Protein AF-A0A914VG71-F1 (afdb_monomer_lite)

InterPro domains:
  IPR001841 Zinc finger, RING-type [PF13639] (11-58)
  IPR001841 Zinc finger, RING-type [PS50089] (12-58)
  IPR001841 Zinc finger, RING-type [SM00184] (12-57)
  IPR013083 Zinc finger, RING/FYVE/PHD-type [G3DSA:3.30.40.10] (2-80)
  IPR039398 Deltex family [PTHR12622] (8-104)

pLDDT: mean 90.76, std 13.6, range [36.69, 98.5]

Structure (mmCIF, N/CA/C/O backbone):
data_AF-A0A914VG71-F1
#
_entry.id   AF-A0A914VG71-F1
#
loop_
_atom_site.group_PDB
_atom_site.id
_atom_site.type_symbol
_atom_site.label_atom_id
_atom_site.label_alt_id
_atom_site.label_comp_id
_atom_site.label_asym_id
_atom_site.label_entity_id
_atom_site.label_seq_id
_atom_site.pdbx_PDB_ins_code
_atom_site.Cartn_x
_atom_site.Cartn_y
_atom_site.Cartn_z
_atom_site.occupancy
_atom_site.B_iso_or_equiv
_atom_site.auth_seq_id
_atom_site.auth_comp_id
_atom_site.auth_asym_id
_atom_site.auth_atom_id
_atom_site.pdbx_PDB_model_num
ATOM 1 N N . MET A 1 1 ? -19.462 -30.713 6.708 1.00 36.69 1 MET A N 1
ATOM 2 C CA . MET A 1 1 ? -20.343 -30.249 7.799 1.00 36.69 1 MET A CA 1
ATOM 3 C C . MET A 1 1 ? -20.544 -28.758 7.588 1.00 36.69 1 MET A C 1
ATOM 5 O O . MET A 1 1 ? -19.526 -28.107 7.377 1.00 36.69 1 MET A O 1
ATOM 9 N N . PRO A 1 2 ? -21.772 -28.219 7.531 1.00 44.03 2 PRO A N 1
ATOM 10 C CA . PRO A 1 2 ? -21.939 -26.775 7.508 1.00 44.03 2 PRO A CA 1
ATOM 11 C C . PRO A 1 2 ? -21.649 -26.270 8.923 1.00 44.03 2 PRO A C 1
ATOM 13 O O . PRO A 1 2 ? -22.291 -26.698 9.880 1.00 44.03 2 PRO A O 1
ATOM 16 N N . VAL A 1 3 ? -20.620 -25.440 9.066 1.00 48.03 3 VAL A N 1
ATOM 17 C CA . VAL A 1 3 ? -20.404 -24.687 10.300 1.00 48.03 3 VAL A CA 1
ATOM 18 C C . VAL A 1 3 ? -21.444 -23.572 10.271 1.00 48.03 3 VAL A C 1
ATOM 20 O O . VAL A 1 3 ? -21.352 -22.672 9.439 1.00 48.03 3 VAL A O 1
ATOM 23 N N . ASN A 1 4 ? -22.491 -23.694 11.088 1.00 46.72 4 ASN A N 1
ATOM 24 C CA . ASN A 1 4 ? -23.421 -22.594 11.327 1.00 46.72 4 ASN A CA 1
ATOM 25 C C . ASN A 1 4 ? -22.642 -21.512 12.075 1.00 46.72 4 ASN A C 1
ATOM 27 O O . ASN A 1 4 ? -22.193 -21.740 13.195 1.00 46.72 4 ASN A O 1
ATOM 31 N N . ASN A 1 5 ? -22.422 -20.384 11.407 1.00 48.09 5 ASN A N 1
ATOM 32 C CA . ASN A 1 5 ? -21.448 -19.366 11.786 1.00 48.09 5 ASN A CA 1
ATOM 33 C C . ASN A 1 5 ? -22.100 -18.159 12.483 1.00 48.09 5 ASN A C 1
ATOM 35 O O . ASN A 1 5 ? -21.650 -17.029 12.334 1.00 48.09 5 ASN A O 1
ATOM 39 N N . ASP A 1 6 ? -23.184 -18.393 13.226 1.00 46.88 6 ASP A N 1
ATOM 40 C CA . ASP A 1 6 ? -24.002 -17.335 13.842 1.00 46.88 6 ASP A CA 1
ATOM 41 C C . ASP A 1 6 ? -23.314 -16.644 15.047 1.00 46.88 6 ASP A C 1
ATOM 43 O O . ASP A 1 6 ? -23.865 -15.710 15.636 1.00 46.88 6 ASP A O 1
ATOM 47 N N . GLU A 1 7 ? -22.113 -17.098 15.429 1.00 47.91 7 GLU A N 1
ATOM 48 C CA . GLU A 1 7 ? -21.279 -16.513 16.492 1.00 47.91 7 GLU A CA 1
ATOM 49 C C . GLU A 1 7 ? -20.199 -15.549 15.960 1.00 47.91 7 GLU A C 1
ATOM 51 O O . GLU A 1 7 ? -19.791 -14.643 16.688 1.00 47.91 7 GLU A O 1
ATOM 56 N N . GLU A 1 8 ? -19.779 -15.658 14.690 1.00 52.53 8 GLU A N 1
ATOM 57 C CA . GLU A 1 8 ? -18.745 -14.777 14.108 1.00 52.53 8 GLU A CA 1
ATOM 58 C C . GLU A 1 8 ? -19.238 -13.336 13.870 1.00 52.53 8 GLU A C 1
ATOM 60 O O . GLU A 1 8 ? -18.431 -12.410 13.799 1.00 52.53 8 GLU A O 1
ATOM 65 N N . ASP A 1 9 ? -20.555 -13.114 13.839 1.00 63.38 9 ASP A N 1
ATOM 66 C CA . ASP A 1 9 ? -21.161 -11.786 13.662 1.00 63.38 9 ASP A CA 1
ATOM 67 C C . ASP A 1 9 ? -21.291 -10.975 14.967 1.00 63.38 9 ASP A C 1
ATOM 69 O O . ASP A 1 9 ? -21.761 -9.833 14.941 1.00 63.38 9 ASP A O 1
ATOM 73 N N . LYS A 1 10 ? -20.898 -11.540 16.119 1.00 78.38 10 LYS A N 1
ATOM 74 C CA . LYS A 1 10 ? -21.089 -10.904 17.437 1.00 78.38 10 LYS A CA 1
ATOM 75 C C . LYS A 1 10 ? -19.809 -10.479 18.142 1.00 78.38 10 LYS A C 1
ATOM 77 O O . LYS A 1 10 ? -19.905 -9.769 19.131 1.00 78.38 10 LYS A O 1
ATOM 82 N N . ALA A 1 11 ? -18.630 -10.840 17.647 1.00 92.56 11 ALA A N 1
ATOM 83 C CA . ALA A 1 11 ? -17.369 -10.470 18.285 1.00 92.56 11 ALA A CA 1
ATOM 84 C C . ALA A 1 11 ? -16.479 -9.633 17.365 1.00 92.56 11 ALA A C 1
ATOM 86 O O . ALA A 1 11 ? -16.398 -9.854 16.157 1.00 92.56 11 ALA A O 1
ATOM 87 N N . CYS A 1 12 ? -15.756 -8.684 17.952 1.00 95.00 12 CYS A N 1
ATOM 88 C CA . CYS A 1 12 ? -14.744 -7.916 17.250 1.00 95.00 12 CYS A CA 1
ATOM 89 C C . CYS A 1 12 ? -13.513 -8.801 16.989 1.00 95.00 12 CYS A C 1
ATOM 91 O O . CYS A 1 12 ? -12.815 -9.163 17.935 1.00 95.00 12 CYS A O 1
ATOM 93 N N . PRO A 1 13 ? -13.139 -9.087 15.730 1.00 93.31 13 PRO A N 1
ATOM 94 C CA . PRO A 1 13 ? -12.022 -9.987 15.418 1.00 93.31 13 PRO A CA 1
ATOM 95 C C . PRO A 1 13 ? -10.635 -9.376 15.697 1.00 93.31 13 PRO A C 1
ATOM 97 O O . PRO A 1 13 ? -9.621 -10.036 15.487 1.00 93.31 13 PRO A O 1
ATOM 100 N N . VAL A 1 14 ? -10.568 -8.106 16.117 1.00 94.88 14 VAL A N 1
ATOM 101 C CA . VAL A 1 14 ? -9.310 -7.415 16.450 1.00 94.88 14 VAL A CA 1
ATOM 102 C C . VAL A 1 14 ? -8.963 -7.582 17.929 1.00 94.88 14 VAL A C 1
ATOM 104 O O . VAL A 1 14 ? -7.843 -7.975 18.238 1.00 94.88 14 VAL A O 1
ATOM 107 N N . CYS A 1 15 ? -9.907 -7.308 18.837 1.00 94.94 15 CYS A N 1
ATOM 108 C CA . CYS A 1 15 ? -9.700 -7.465 20.283 1.00 94.94 15 CYS A CA 1
ATOM 109 C C . CYS A 1 15 ? -10.254 -8.781 20.850 1.00 94.94 15 CYS A C 1
ATOM 111 O O . CYS A 1 15 ? -9.952 -9.111 21.990 1.00 94.94 15 CYS A O 1
ATOM 113 N N . MET A 1 16 ? -11.023 -9.536 20.057 1.00 92.75 16 MET A N 1
ATOM 114 C CA . MET A 1 16 ? -11.700 -10.783 20.439 1.00 92.75 16 MET A CA 1
ATOM 115 C C . MET A 1 16 ? -12.800 -10.619 21.507 1.00 92.75 16 MET A C 1
ATOM 117 O O . MET A 1 16 ? -13.227 -11.607 22.098 1.00 92.75 16 MET A O 1
ATOM 121 N N . GLU A 1 17 ? -13.284 -9.396 21.745 1.00 93.56 17 GLU A N 1
ATOM 122 C CA . GLU A 1 17 ? -14.398 -9.114 22.664 1.00 93.56 17 GLU A CA 1
ATOM 123 C C . GLU A 1 17 ? -15.750 -9.047 21.935 1.00 93.56 17 GLU A C 1
ATOM 125 O O . GL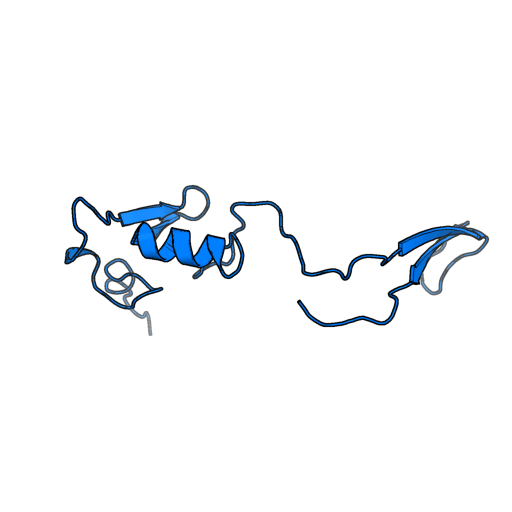U A 1 17 ? -15.808 -8.699 20.754 1.00 93.56 17 GLU A O 1
ATOM 130 N N . ASP A 1 18 ? -16.838 -9.347 22.651 1.00 92.94 18 ASP A N 1
ATOM 131 C CA . ASP A 1 18 ? -18.211 -9.271 22.134 1.00 92.94 18 ASP A CA 1
ATOM 132 C C . ASP A 1 18 ? -18.627 -7.813 21.873 1.00 92.94 18 ASP A C 1
ATOM 134 O O . ASP A 1 18 ? -18.362 -6.912 22.672 1.00 92.94 18 ASP A O 1
ATOM 138 N N . PHE A 1 19 ? -19.331 -7.587 20.769 1.00 92.81 19 PHE A N 1
ATOM 139 C CA . PHE A 1 19 ? -19.919 -6.305 20.405 1.00 92.81 19 PHE A CA 1
ATOM 140 C C . PHE A 1 19 ? -20.983 -5.823 21.399 1.00 92.81 19 PHE A C 1
ATOM 142 O O . PHE A 1 19 ? -21.295 -4.632 21.420 1.00 92.81 19 PHE A O 1
ATOM 149 N N . SER A 1 20 ? -21.523 -6.698 22.254 1.00 89.00 20 SER A N 1
ATOM 150 C CA . SER A 1 20 ? -22.387 -6.310 23.375 1.00 89.00 20 SER A CA 1
ATOM 151 C C . SER A 1 20 ? -21.705 -5.359 24.360 1.00 89.00 20 SER A C 1
ATOM 153 O O . SER A 1 20 ? -22.393 -4.633 25.073 1.00 89.00 20 SER A O 1
ATOM 155 N N . ASN A 1 21 ? -20.368 -5.363 24.406 1.00 85.69 21 ASN A N 1
ATOM 156 C CA . ASN A 1 21 ? -19.572 -4.491 25.269 1.00 85.69 21 ASN A CA 1
ATOM 157 C C . ASN A 1 21 ? -19.293 -3.117 24.642 1.00 85.69 21 ASN A C 1
ATOM 159 O O . ASN A 1 21 ? -18.634 -2.288 25.270 1.00 85.69 21 ASN A O 1
ATOM 163 N N . ALA A 1 22 ? -19.789 -2.857 23.427 1.00 89.44 22 ALA A N 1
ATOM 164 C CA . ALA A 1 22 ? -19.648 -1.560 22.784 1.00 89.44 22 ALA A CA 1
ATOM 165 C C . ALA A 1 22 ? -20.284 -0.458 23.644 1.00 89.44 22 ALA A C 1
ATOM 167 O O . ALA A 1 22 ? -21.412 -0.574 24.129 1.00 89.44 22 ALA A O 1
ATOM 168 N N . THR A 1 23 ?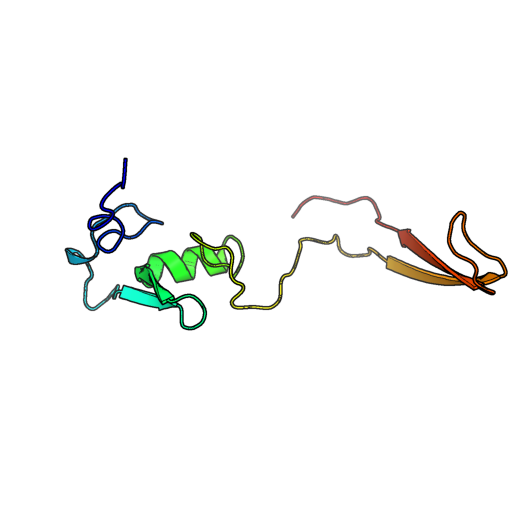 -19.554 0.638 23.813 1.00 92.62 23 THR A N 1
ATOM 169 C CA . THR A 1 23 ? -20.004 1.797 24.588 1.00 92.62 23 THR A CA 1
ATOM 170 C C . THR A 1 23 ? -20.348 2.950 23.650 1.00 92.62 23 THR A C 1
ATOM 172 O O . THR A 1 23 ? -20.067 2.911 22.452 1.00 92.62 23 THR A O 1
ATOM 175 N N . SER A 1 24 ? -20.936 4.025 24.180 1.00 91.19 24 SER A N 1
ATOM 176 C CA . SER A 1 24 ? -21.101 5.264 23.410 1.00 91.19 24 SER A CA 1
ATOM 177 C C . SER A 1 24 ? -19.765 5.904 23.009 1.00 91.19 24 SER A C 1
ATOM 179 O O . SER A 1 24 ? -19.738 6.701 22.076 1.00 91.19 24 SER A O 1
ATOM 181 N N . GLU A 1 25 ? -18.679 5.582 23.719 1.00 94.31 25 GLU A N 1
ATOM 182 C CA . GLU A 1 25 ? -17.331 6.100 23.461 1.00 94.31 25 GLU A CA 1
ATOM 183 C C . GLU A 1 25 ? -16.558 5.239 22.449 1.00 94.31 25 GLU A C 1
ATOM 185 O O . GLU A 1 25 ? -15.732 5.771 21.708 1.00 94.31 25 GLU A O 1
ATOM 190 N N . ASP A 1 26 ? -16.859 3.939 22.368 1.00 95.88 26 ASP A N 1
ATOM 191 C CA . ASP A 1 26 ? -16.290 3.009 21.388 1.00 95.88 26 ASP A CA 1
ATOM 192 C C . ASP A 1 26 ? -17.393 2.185 20.694 1.00 95.88 26 ASP A C 1
ATOM 194 O O . ASP A 1 26 ? -17.636 1.022 21.039 1.00 95.88 26 ASP A O 1
ATOM 198 N N . PRO A 1 27 ? -18.122 2.798 19.745 1.00 96.00 27 PRO A N 1
ATOM 199 C CA . PRO A 1 27 ? -19.223 2.140 19.060 1.00 96.00 27 PRO A CA 1
ATOM 200 C C . PRO A 1 27 ? -18.723 1.120 18.031 1.00 96.00 27 PRO A C 1
ATOM 202 O O . PRO A 1 27 ? -17.554 1.081 17.643 1.00 96.00 27 PRO A O 1
ATOM 205 N N . ILE A 1 28 ? -19.648 0.315 17.513 1.00 95.94 28 ILE A N 1
ATOM 206 C CA . ILE A 1 28 ? -19.364 -0.606 16.411 1.00 95.94 28 ILE A CA 1
ATOM 207 C C . ILE A 1 28 ? -19.284 0.186 15.103 1.00 95.94 28 ILE A C 1
ATOM 209 O O . ILE A 1 28 ? -20.237 0.854 14.699 1.00 95.94 28 ILE A O 1
ATOM 213 N N . GLN A 1 29 ? -18.166 0.055 14.397 1.00 95.56 29 GLN A N 1
ATOM 214 C CA . GLN A 1 29 ? -17.970 0.585 13.059 1.00 95.56 29 GLN A CA 1
ATOM 215 C C . GLN A 1 29 ? -18.056 -0.533 12.016 1.00 95.56 29 GLN A C 1
ATOM 217 O O . GLN A 1 29 ? -17.223 -1.439 11.965 1.00 95.56 29 GLN A O 1
ATOM 222 N N . LYS A 1 30 ? -19.046 -0.422 11.124 1.00 95.94 30 LYS A N 1
ATOM 223 C CA . LYS A 1 30 ? -19.172 -1.263 9.931 1.00 95.94 30 LYS A CA 1
ATOM 224 C C . LYS A 1 30 ? -18.433 -0.621 8.764 1.00 95.94 30 LYS A C 1
ATOM 226 O O . LYS A 1 30 ? -18.690 0.529 8.415 1.00 95.94 30 LYS A O 1
ATOM 231 N N . LEU A 1 31 ? -17.522 -1.358 8.138 1.00 96.00 31 LEU A N 1
ATOM 232 C CA . LEU A 1 31 ? -16.776 -0.856 6.992 1.00 96.00 31 LEU A CA 1
ATOM 233 C C . LEU A 1 31 ? -17.634 -0.856 5.717 1.00 96.00 31 LEU A C 1
ATOM 235 O O . LEU A 1 31 ? -18.128 -1.898 5.296 1.00 96.00 31 LEU A O 1
ATOM 239 N N . GLU A 1 32 ? -17.757 0.294 5.053 1.00 95.75 32 GLU A N 1
ATOM 240 C CA . GLU A 1 32 ? -18.729 0.499 3.965 1.00 95.75 32 GLU A CA 1
ATOM 241 C C . GLU A 1 32 ? -18.531 -0.402 2.733 1.00 95.75 32 GLU A C 1
ATOM 243 O O . GLU A 1 32 ? -19.509 -0.794 2.102 1.00 95.75 32 GLU A O 1
ATOM 248 N N . LYS A 1 33 ? -17.286 -0.751 2.370 1.00 96.06 33 LYS A N 1
ATOM 249 C CA . LYS A 1 33 ? -17.011 -1.486 1.119 1.00 96.06 33 LYS A CA 1
ATOM 250 C C . LYS A 1 33 ? -17.221 -2.992 1.236 1.00 96.06 33 LYS A C 1
ATOM 252 O O . LYS A 1 33 ? -17.545 -3.629 0.242 1.00 96.06 33 LYS A O 1
ATOM 257 N N . CYS A 1 34 ? -16.956 -3.574 2.406 1.00 96.44 34 CYS A N 1
ATOM 258 C CA . CYS A 1 34 ? -17.014 -5.025 2.612 1.00 96.44 34 CYS A CA 1
ATOM 259 C C . CYS A 1 34 ? -18.039 -5.462 3.659 1.00 96.44 34 CYS A C 1
ATOM 261 O O . CYS A 1 34 ? -18.329 -6.646 3.747 1.00 96.44 34 CYS A O 1
ATOM 263 N N . GLY A 1 35 ? -18.588 -4.534 4.442 1.00 94.88 35 GLY A N 1
ATOM 264 C CA . GLY A 1 35 ? -19.639 -4.812 5.411 1.00 94.88 35 GLY A CA 1
ATOM 265 C C . GLY A 1 35 ? -19.188 -5.483 6.710 1.00 94.88 35 GLY A C 1
ATOM 266 O O . GLY A 1 35 ? -20.043 -5.735 7.549 1.00 94.88 35 GLY A O 1
ATOM 267 N N . HIS A 1 36 ? -17.896 -5.743 6.918 1.00 95.62 36 HIS A N 1
ATOM 268 C CA . HIS A 1 36 ? -17.406 -6.293 8.186 1.00 95.62 36 HIS A CA 1
ATOM 269 C C . HIS A 1 36 ? -17.409 -5.239 9.304 1.00 95.62 36 HIS A C 1
ATOM 271 O O . HIS A 1 36 ? -17.106 -4.067 9.054 1.00 95.62 36 HIS A O 1
ATOM 277 N N . SER A 1 37 ? -17.722 -5.677 10.523 1.00 95.88 37 SER A N 1
ATOM 278 C CA . SER A 1 37 ? -17.864 -4.836 11.717 1.00 95.88 37 SER A CA 1
ATOM 279 C C . SER A 1 37 ? -16.689 -5.002 12.681 1.00 95.88 37 SER A C 1
ATOM 281 O O . SER A 1 37 ? -16.103 -6.077 12.779 1.00 95.88 37 SER A O 1
ATOM 283 N N . PHE A 1 38 ? -16.348 -3.928 13.391 1.00 96.44 38 PHE A N 1
ATOM 284 C CA . PHE A 1 38 ? -15.274 -3.861 14.389 1.00 96.44 38 PHE A CA 1
ATOM 285 C C . PHE A 1 38 ? -15.648 -2.829 15.460 1.00 96.44 38 PHE A C 1
ATOM 287 O O . PHE A 1 38 ? -16.454 -1.946 15.179 1.00 96.44 38 PHE A O 1
ATOM 294 N N . HIS A 1 39 ? -15.031 -2.858 16.644 1.00 97.38 39 HIS A N 1
ATOM 295 C CA . HIS A 1 39 ? -15.024 -1.663 17.499 1.00 97.38 39 HIS A CA 1
ATOM 296 C C . HIS A 1 39 ? -14.322 -0.512 16.762 1.00 97.38 39 HIS A C 1
ATOM 298 O O . HIS A 1 39 ? -13.333 -0.737 16.049 1.00 97.38 39 HIS A O 1
ATOM 304 N N . GLN A 1 40 ? -14.840 0.708 16.896 1.00 96.75 40 GLN A N 1
ATOM 305 C CA . GLN A 1 40 ? -14.323 1.886 16.205 1.00 96.75 40 GLN A CA 1
ATOM 306 C C . GLN A 1 40 ? -12.841 2.110 16.535 1.00 96.75 40 GLN A C 1
ATOM 308 O O . GLN A 1 40 ? -12.032 2.309 15.627 1.00 96.75 40 GLN A O 1
ATOM 313 N N . SER A 1 41 ? -12.464 2.015 17.810 1.00 97.06 41 SER A N 1
ATOM 314 C CA . SER A 1 41 ? -11.079 2.134 18.270 1.00 97.06 41 SER A CA 1
ATOM 315 C C . SER A 1 41 ? -10.174 1.082 17.618 1.00 97.06 41 SER A C 1
ATOM 317 O O . SER A 1 41 ? -9.118 1.404 17.071 1.00 97.06 41 SER A O 1
ATOM 319 N N . CYS A 1 42 ? -10.630 -0.173 17.584 1.00 97.06 42 CYS A N 1
ATOM 320 C CA . CYS A 1 42 ? -9.894 -1.308 17.040 1.00 97.06 42 CYS A CA 1
ATOM 321 C C . CYS A 1 42 ? -9.562 -1.123 15.558 1.00 97.06 42 CYS A C 1
ATOM 323 O O . CYS A 1 42 ? -8.426 -1.358 15.132 1.00 97.06 42 CYS A O 1
ATOM 325 N N . ILE A 1 43 ? -10.542 -0.705 14.751 1.00 96.88 43 ILE A N 1
ATOM 326 C CA . ILE A 1 43 ? -10.319 -0.540 13.314 1.00 96.88 43 ILE A CA 1
ATOM 327 C C . ILE A 1 43 ? -9.502 0.714 12.998 1.00 96.88 43 ILE A C 1
ATOM 329 O O . ILE A 1 43 ? -8.655 0.674 12.103 1.00 96.88 43 ILE A O 1
ATOM 333 N N . GLN A 1 44 ? -9.679 1.794 13.765 1.00 95.81 44 GLN A N 1
ATOM 334 C CA . GLN A 1 44 ? -8.870 3.007 13.640 1.00 95.81 44 GLN A CA 1
ATOM 335 C C . GLN A 1 44 ? -7.395 2.738 13.955 1.00 95.81 44 GLN A C 1
ATOM 337 O O . GLN A 1 44 ? -6.526 3.084 13.151 1.00 95.81 44 GLN A O 1
ATOM 342 N N . GLU A 1 45 ? -7.102 2.067 15.071 1.00 96.00 45 GLU A N 1
ATOM 343 C CA . GLU A 1 45 ? -5.732 1.707 15.444 1.00 96.00 45 GLU A CA 1
ATOM 344 C C . GLU A 1 45 ? -5.120 0.724 14.441 1.00 96.00 45 GLU A C 1
ATOM 346 O O . GLU A 1 45 ? -3.972 0.898 14.024 1.00 96.00 45 GLU A O 1
ATOM 351 N N . THR A 1 46 ? -5.902 -0.240 13.941 1.00 94.88 46 THR A N 1
ATOM 352 C CA . THR A 1 46 ? -5.438 -1.137 12.874 1.00 94.88 46 THR A CA 1
ATOM 353 C C . THR A 1 46 ? -5.026 -0.356 11.625 1.00 94.88 46 THR A C 1
ATOM 355 O O . THR A 1 46 ? -3.922 -0.556 11.111 1.00 94.88 46 THR A O 1
ATOM 358 N N . PHE A 1 47 ? -5.869 0.565 11.147 1.00 94.81 47 PHE A N 1
ATOM 359 C CA . PHE A 1 47 ? -5.581 1.366 9.953 1.00 94.81 47 PHE A CA 1
ATOM 360 C C . PHE A 1 47 ? -4.385 2.299 10.134 1.00 94.81 47 PHE A C 1
ATOM 362 O O . PHE A 1 47 ? -3.663 2.561 9.171 1.00 94.81 47 PHE A O 1
ATOM 369 N N . LYS A 1 48 ? -4.168 2.786 11.355 1.00 92.94 48 LYS A N 1
ATOM 370 C CA . LYS A 1 48 ? -3.059 3.671 11.711 1.00 92.94 48 LYS A CA 1
ATOM 371 C C . LYS A 1 48 ? -1.722 2.936 11.802 1.00 92.94 48 LYS A C 1
ATOM 373 O O . LYS A 1 48 ? -0.718 3.465 11.333 1.00 92.94 48 LYS A O 1
ATOM 378 N N . HIS A 1 49 ? -1.699 1.745 12.400 1.00 90.44 49 HIS A N 1
ATOM 379 C CA . HIS A 1 49 ? -0.456 1.028 12.705 1.00 90.44 49 HIS A CA 1
ATOM 380 C C . HIS A 1 49 ? -0.044 -0.003 11.657 1.00 90.44 49 HIS A C 1
ATOM 382 O O . HIS A 1 49 ? 1.136 -0.339 11.569 1.00 90.44 49 HIS A O 1
ATOM 388 N N . THR A 1 50 ? -0.987 -0.506 10.861 1.00 88.31 50 THR A N 1
ATOM 389 C CA . THR A 1 50 ? -0.699 -1.507 9.830 1.00 88.31 50 THR A CA 1
ATOM 390 C C . THR A 1 50 ? -0.928 -0.926 8.440 1.00 88.31 50 THR A C 1
ATOM 392 O O . THR A 1 50 ? -0.061 -0.248 7.892 1.00 88.31 50 THR A O 1
ATOM 395 N N . GLN A 1 51 ? -2.084 -1.193 7.844 1.00 89.94 51 GLN A N 1
ATOM 396 C CA . GLN A 1 51 ? -2.500 -0.702 6.541 1.00 89.94 51 GLN A CA 1
ATOM 397 C C . GLN A 1 51 ? -4.011 -0.457 6.579 1.00 89.94 51 GLN A C 1
ATOM 399 O O . GLN A 1 51 ? -4.718 -1.112 7.349 1.00 89.94 51 GLN A O 1
ATOM 404 N N . PRO A 1 52 ? -4.546 0.439 5.733 1.00 94.06 52 PRO A N 1
ATOM 405 C CA . PRO A 1 52 ? -5.983 0.656 5.612 1.00 94.06 52 PRO A CA 1
ATOM 406 C C . PRO A 1 52 ? -6.642 -0.513 4.860 1.00 94.06 52 PRO A C 1
ATOM 408 O O . PRO A 1 52 ? -7.150 -0.350 3.750 1.00 94.06 52 PRO A O 1
ATOM 411 N N . GLN A 1 53 ? -6.592 -1.711 5.440 1.00 96.00 53 GLN A N 1
ATOM 412 C CA . GLN A 1 53 ? -7.182 -2.942 4.930 1.00 96.00 53 GLN A CA 1
ATOM 413 C C . GLN A 1 53 ? -8.094 -3.557 5.980 1.00 96.00 53 GLN A C 1
ATOM 415 O O . GLN A 1 53 ? -7.736 -3.632 7.151 1.00 96.00 53 GLN A O 1
ATOM 420 N N . CYS A 1 54 ? -9.246 -4.068 5.549 1.00 96.06 54 CYS A N 1
ATOM 421 C CA . CYS A 1 54 ? -10.099 -4.867 6.421 1.00 96.06 54 CYS A CA 1
ATOM 422 C C . CYS A 1 54 ? -9.312 -6.078 6.974 1.00 96.06 54 CYS A C 1
ATOM 424 O O . CYS A 1 54 ? -8.794 -6.861 6.170 1.00 96.06 54 CYS A O 1
ATOM 426 N N . PRO A 1 55 ? -9.253 -6.283 8.304 1.00 94.50 55 PRO A N 1
ATOM 427 C CA . PRO A 1 55 ? -8.570 -7.427 8.914 1.00 94.50 55 PRO A CA 1
ATOM 428 C C . PRO A 1 55 ? -9.050 -8.785 8.398 1.00 94.50 55 PRO A C 1
ATOM 430 O O . PRO A 1 55 ? -8.226 -9.688 8.245 1.00 94.50 55 PRO A O 1
ATOM 433 N N . ILE A 1 56 ? -10.342 -8.883 8.060 1.00 94.50 56 ILE A N 1
ATOM 434 C CA . ILE A 1 56 ? -11.014 -10.114 7.630 1.00 94.50 56 ILE A CA 1
ATOM 435 C C . ILE A 1 56 ? -10.740 -10.405 6.148 1.00 94.50 56 ILE A C 1
ATOM 437 O O . ILE A 1 56 ? -10.092 -11.390 5.812 1.00 94.50 56 ILE A O 1
ATOM 441 N N . CYS A 1 57 ? -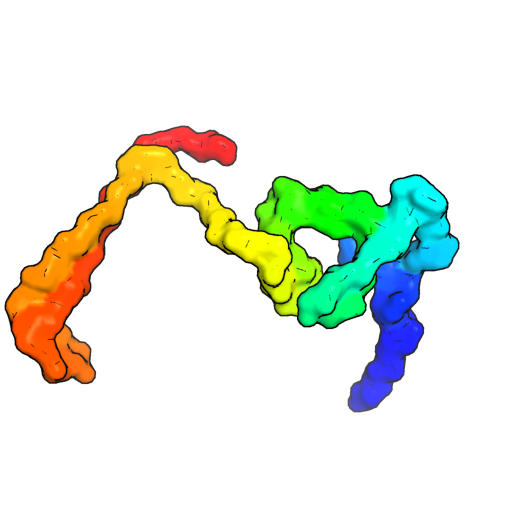11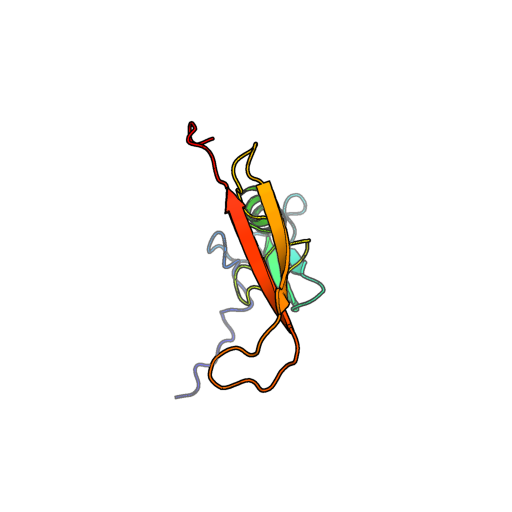.177 -9.525 5.241 1.00 95.81 57 CYS A N 1
ATOM 442 C CA . CYS A 1 57 ? -11.167 -9.801 3.796 1.00 95.81 57 CYS A CA 1
ATOM 443 C C . CYS A 1 57 ? -10.086 -9.057 2.997 1.00 95.81 57 CYS A C 1
ATOM 445 O O . CYS A 1 57 ? -10.031 -9.179 1.775 1.00 95.81 57 CYS A O 1
ATOM 447 N N . LYS A 1 58 ? -9.250 -8.244 3.656 1.00 94.44 58 LYS A N 1
ATOM 448 C CA . LYS A 1 58 ? -8.158 -7.455 3.048 1.00 94.44 58 LYS A CA 1
ATOM 449 C C . LYS A 1 58 ? -8.589 -6.390 2.024 1.00 94.44 58 LYS A C 1
ATOM 451 O O . LYS A 1 58 ? -7.738 -5.804 1.353 1.00 94.44 58 LYS A O 1
ATOM 456 N N . THR A 1 59 ? -9.886 -6.072 1.935 1.00 96.38 59 THR A N 1
ATOM 457 C CA . THR A 1 59 ? -10.393 -4.944 1.132 1.00 96.38 59 THR A CA 1
ATOM 458 C C . THR A 1 59 ? -9.737 -3.630 1.561 1.00 96.38 59 THR A C 1
ATOM 460 O O . THR A 1 59 ? -9.674 -3.337 2.752 1.00 96.38 59 THR A O 1
ATOM 463 N N . TRP A 1 60 ? -9.288 -2.829 0.591 1.00 96.06 60 TRP A N 1
ATOM 464 C CA . TRP A 1 60 ? -8.586 -1.562 0.811 1.00 96.06 60 TRP A CA 1
ATOM 465 C C . TRP A 1 60 ? -9.520 -0.364 1.051 1.00 96.06 60 TRP A C 1
ATOM 467 O O . TRP A 1 60 ? -10.451 -0.106 0.282 1.00 96.06 60 TRP A O 1
ATOM 477 N N . TYR A 1 61 ? -9.196 0.435 2.065 1.00 95.38 61 TYR A N 1
ATOM 478 C CA . TYR A 1 61 ? -9.881 1.667 2.487 1.00 95.38 61 TYR A CA 1
ATOM 479 C C . TYR A 1 61 ? -9.015 2.925 2.325 1.00 95.38 61 TYR A C 1
ATOM 481 O O . TYR A 1 61 ? -9.423 4.018 2.696 1.00 95.38 61 TYR A O 1
ATOM 489 N N . GLY A 1 62 ? -7.848 2.789 1.699 1.00 90.69 62 GLY A N 1
ATOM 490 C CA . GLY A 1 62 ? -6.956 3.887 1.344 1.00 90.69 62 GLY A CA 1
ATOM 491 C C . GLY A 1 62 ? -6.056 3.496 0.177 1.00 90.69 62 GLY A C 1
ATOM 492 O O . GLY A 1 62 ? -6.229 2.432 -0.419 1.00 90.69 62 GLY A O 1
ATOM 493 N N . ILE A 1 63 ? -5.092 4.356 -0.149 1.00 90.94 63 ILE A N 1
ATOM 494 C CA . ILE A 1 63 ? -4.078 4.053 -1.165 1.00 90.94 63 ILE A CA 1
ATOM 495 C C . ILE A 1 63 ? -2.980 3.209 -0.503 1.00 90.94 63 ILE A C 1
ATOM 497 O O . ILE A 1 63 ? -2.350 3.703 0.436 1.00 90.94 63 ILE A O 1
ATOM 501 N N . PRO A 1 64 ? -2.722 1.977 -0.980 1.00 89.50 64 PRO A N 1
ATOM 502 C CA . PRO A 1 64 ? -1.623 1.153 -0.492 1.00 89.50 64 PRO A CA 1
ATOM 503 C C . PRO A 1 64 ? -0.295 1.895 -0.612 1.00 89.50 64 PRO A C 1
ATOM 505 O O . PRO A 1 64 ? 0.060 2.379 -1.690 1.00 89.50 64 PRO A O 1
ATOM 508 N N . LYS A 1 65 ? 0.457 1.974 0.484 1.00 89.88 65 LYS A N 1
ATOM 509 C CA . LYS A 1 65 ? 1.813 2.524 0.494 1.00 89.88 65 LYS A CA 1
ATOM 510 C C . LYS A 1 65 ? 2.729 1.577 1.253 1.00 89.88 65 LYS A C 1
ATOM 512 O O . LYS A 1 65 ? 2.412 1.169 2.364 1.00 89.88 65 LYS A O 1
ATOM 517 N N . GLY A 1 66 ? 3.849 1.231 0.629 1.00 90.81 66 GLY A N 1
ATOM 518 C CA . GLY A 1 66 ? 4.932 0.496 1.275 1.00 90.81 66 GLY A CA 1
ATOM 519 C C . GLY A 1 66 ? 5.930 1.429 1.959 1.00 90.81 66 GLY A C 1
ATOM 520 O O . GLY A 1 66 ? 5.786 2.651 1.953 1.00 90.81 66 GLY A O 1
ATOM 521 N N . ASN A 1 67 ? 6.994 0.841 2.489 1.00 92.50 67 ASN A N 1
ATOM 522 C CA . ASN A 1 67 ? 8.079 1.513 3.200 1.00 92.50 67 ASN A CA 1
ATOM 523 C C . ASN A 1 67 ? 9.323 1.734 2.314 1.00 92.50 67 ASN A C 1
ATOM 525 O O . ASN A 1 67 ? 10.449 1.565 2.778 1.00 92.50 67 ASN A O 1
ATOM 529 N N . GLN A 1 68 ? 9.139 2.084 1.032 1.00 95.12 68 GLN A N 1
ATOM 530 C CA . GLN A 1 68 ? 10.257 2.280 0.097 1.00 95.12 68 GLN A CA 1
ATOM 531 C C . GLN A 1 68 ? 11.295 3.267 0.677 1.00 95.12 68 GLN A C 1
ATOM 533 O O . GLN A 1 68 ? 10.922 4.401 1.000 1.00 95.12 68 GLN A O 1
ATOM 538 N N . PRO A 1 69 ? 12.590 2.891 0.773 1.00 96.31 69 PRO A N 1
ATOM 539 C CA . PRO A 1 69 ? 13.619 3.765 1.325 1.00 96.31 69 PRO A CA 1
ATOM 540 C C . PRO A 1 69 ? 13.742 5.084 0.561 1.00 96.31 69 PRO A C 1
ATOM 542 O O . PRO A 1 69 ? 13.646 5.132 -0.673 1.00 96.31 69 PRO A O 1
ATOM 545 N N . ARG A 1 70 ? 14.009 6.169 1.293 1.00 94.38 70 ARG A N 1
ATOM 546 C CA . ARG A 1 70 ? 14.269 7.483 0.690 1.00 94.38 70 ARG A CA 1
ATOM 547 C C . ARG A 1 70 ? 15.543 7.441 -0.155 1.00 94.38 70 ARG A C 1
ATOM 549 O O . ARG A 1 70 ? 16.473 6.702 0.142 1.00 94.38 70 ARG A O 1
ATOM 5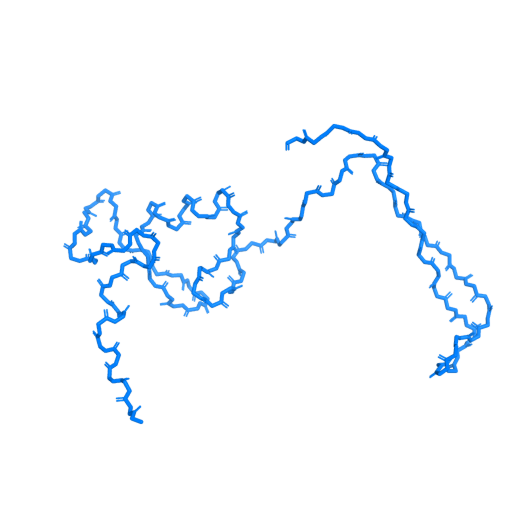56 N N . GLY A 1 71 ? 15.575 8.239 -1.219 1.00 94.88 71 GLY A N 1
ATOM 557 C CA . GLY A 1 71 ? 16.693 8.254 -2.170 1.00 94.88 71 GLY A CA 1
ATOM 558 C C . GLY A 1 71 ? 16.676 7.105 -3.184 1.00 94.88 71 GLY A C 1
ATOM 559 O O . GLY A 1 71 ? 17.508 7.095 -4.088 1.00 94.88 71 GLY A O 1
ATOM 560 N N . SER A 1 72 ? 15.716 6.176 -3.083 1.00 97.00 72 SER A N 1
ATOM 561 C CA . SER A 1 72 ? 15.483 5.177 -4.127 1.00 97.00 72 SER A CA 1
ATOM 562 C C . SER A 1 72 ? 15.044 5.856 -5.424 1.00 97.00 72 SER A C 1
ATOM 564 O O . SER A 1 72 ? 14.203 6.756 -5.409 1.00 97.00 72 SER A O 1
ATOM 566 N N . THR A 1 73 ? 15.579 5.402 -6.554 1.00 97.94 73 THR A N 1
ATOM 567 C CA . THR A 1 73 ? 15.201 5.894 -7.883 1.00 97.94 73 THR A CA 1
ATOM 568 C C . THR A 1 73 ? 14.749 4.749 -8.777 1.00 97.94 73 THR A C 1
ATOM 570 O O . THR A 1 73 ? 15.215 3.615 -8.658 1.00 97.94 73 THR A O 1
ATOM 573 N N . MET A 1 74 ? 13.834 5.070 -9.685 1.00 98.25 74 MET A N 1
ATOM 574 C CA . MET A 1 74 ? 13.393 4.207 -10.772 1.00 98.25 74 MET A CA 1
ATOM 575 C C . MET A 1 74 ? 13.584 4.984 -12.072 1.00 98.25 74 MET A C 1
ATOM 577 O O . MET A 1 74 ? 13.193 6.149 -12.166 1.00 98.25 74 MET A O 1
ATOM 581 N N . LYS A 1 75 ? 14.224 4.353 -13.053 1.00 98.31 75 LYS A N 1
ATOM 582 C CA . LYS A 1 75 ? 14.385 4.870 -14.416 1.00 98.31 75 LYS A CA 1
ATOM 583 C C . LYS A 1 75 ? 13.856 3.840 -15.399 1.00 98.31 75 LYS A C 1
ATOM 585 O O . LYS A 1 75 ? 13.854 2.648 -15.094 1.00 98.31 75 LYS A O 1
ATOM 590 N N . TYR A 1 76 ? 13.456 4.285 -16.583 1.00 98.31 76 TYR A N 1
ATOM 591 C CA . TYR A 1 76 ? 13.066 3.378 -17.652 1.00 98.31 76 TYR A CA 1
ATOM 592 C C . TYR A 1 76 ? 13.647 3.810 -18.996 1.00 98.31 76 TYR A C 1
ATOM 594 O O . TYR A 1 76 ? 13.793 5.002 -19.256 1.00 98.31 76 TYR A O 1
ATOM 602 N N . ASP A 1 77 ? 13.916 2.823 -19.847 1.00 97.75 77 ASP A N 1
ATOM 603 C CA . ASP A 1 77 ? 14.331 3.000 -21.236 1.00 97.75 77 ASP A CA 1
ATOM 604 C C . ASP A 1 77 ? 13.478 2.105 -22.146 1.00 97.75 77 ASP A C 1
ATOM 606 O O . ASP A 1 77 ? 13.081 1.005 -21.749 1.00 97.75 77 ASP A O 1
ATOM 610 N N . LYS A 1 78 ? 13.241 2.539 -23.388 1.00 97.75 78 LYS A N 1
ATOM 611 C CA . LYS A 1 78 ? 12.737 1.661 -24.453 1.00 97.75 78 LYS A CA 1
ATOM 612 C C . LYS A 1 78 ? 13.922 1.081 -25.215 1.00 97.75 78 LYS A C 1
ATOM 614 O O . LYS A 1 78 ? 14.728 1.827 -25.767 1.00 97.75 78 LYS A O 1
ATOM 619 N N . ILE A 1 79 ? 14.032 -0.240 -25.234 1.00 97.69 79 ILE A N 1
ATOM 620 C CA . ILE A 1 79 ? 15.108 -0.971 -25.900 1.00 97.69 79 ILE A CA 1
ATOM 621 C C . ILE A 1 79 ? 14.538 -1.648 -27.136 1.00 97.69 79 ILE A C 1
ATOM 623 O O . ILE A 1 79 ? 13.508 -2.312 -27.063 1.00 97.69 79 ILE A O 1
ATOM 627 N N . LYS A 1 80 ? 15.219 -1.499 -28.272 1.00 97.75 80 LYS A N 1
ATOM 628 C CA . LYS A 1 80 ? 14.847 -2.190 -29.508 1.00 97.75 80 LYS A CA 1
ATOM 629 C C . LYS A 1 80 ? 15.025 -3.698 -29.370 1.00 97.75 80 LYS A C 1
ATOM 631 O O . LYS A 1 80 ? 16.019 -4.162 -28.819 1.00 97.75 80 LYS A O 1
ATOM 636 N N . GLY A 1 81 ? 14.093 -4.437 -29.955 1.00 95.81 81 GLY A N 1
ATOM 637 C CA . GLY A 1 81 ? 14.086 -5.892 -29.968 1.00 95.81 81 GLY A CA 1
ATOM 638 C C . GLY A 1 81 ? 13.021 -6.496 -29.059 1.00 95.81 81 GLY A C 1
ATOM 639 O O . GLY A 1 81 ? 12.609 -5.900 -28.060 1.00 95.81 81 GLY A O 1
ATOM 640 N N . ALA A 1 82 ? 12.602 -7.696 -29.447 1.00 96.75 82 ALA A N 1
ATOM 641 C CA . ALA A 1 82 ? 11.648 -8.522 -28.728 1.00 96.75 82 ALA A CA 1
ATOM 642 C C . ALA A 1 82 ? 12.268 -9.133 -27.465 1.00 96.75 82 ALA A C 1
ATOM 644 O O . ALA A 1 82 ? 13.489 -9.276 -27.358 1.00 96.75 82 ALA A O 1
ATOM 645 N N . VAL A 1 83 ? 11.414 -9.546 -26.531 1.00 96.19 83 VAL A N 1
ATOM 646 C CA . VAL A 1 83 ? 11.804 -10.428 -25.421 1.00 96.19 83 VAL A CA 1
ATOM 647 C C . VAL A 1 83 ? 11.345 -11.859 -25.721 1.00 96.19 83 VAL A C 1
ATOM 649 O O . VAL A 1 83 ? 10.389 -12.044 -26.479 1.00 96.19 83 VAL A O 1
ATOM 652 N N . PRO A 1 84 ? 12.000 -12.894 -25.162 1.00 97.19 84 PRO A N 1
ATOM 653 C CA . PRO A 1 84 ? 11.585 -14.276 -25.388 1.00 97.19 84 PRO A CA 1
ATOM 654 C C . PRO A 1 84 ? 10.095 -14.486 -25.085 1.00 97.19 84 PRO A C 1
ATOM 656 O O . PRO A 1 84 ? 9.618 -14.123 -24.014 1.00 97.19 84 PRO A O 1
ATOM 659 N N . GLY A 1 85 ? 9.362 -15.070 -26.036 1.00 96.88 85 GLY A N 1
ATOM 660 C CA . GLY A 1 85 ? 7.927 -15.344 -25.899 1.00 96.88 85 GLY A CA 1
ATOM 661 C C . GLY A 1 85 ? 6.995 -14.159 -26.175 1.00 96.88 85 GLY A C 1
ATOM 662 O O . GLY A 1 85 ? 5.782 -14.331 -26.087 1.00 96.88 85 GLY A O 1
ATOM 663 N N . PHE A 1 86 ? 7.517 -12.983 -26.540 1.00 95.75 86 PHE A N 1
ATOM 664 C CA . PHE A 1 86 ? 6.696 -11.823 -26.881 1.00 95.75 86 PHE A CA 1
ATOM 665 C C . PHE A 1 86 ? 7.247 -11.101 -28.114 1.00 95.75 86 PHE A C 1
ATOM 667 O O . PHE A 1 86 ? 8.277 -10.430 -28.045 1.00 95.75 86 PHE A O 1
ATOM 674 N N . ASP A 1 87 ? 6.554 -11.238 -29.246 1.00 95.88 87 ASP A N 1
ATOM 675 C CA . ASP A 1 87 ? 6.926 -10.563 -30.491 1.00 95.88 87 ASP A CA 1
ATOM 676 C C . ASP A 1 87 ? 6.599 -9.064 -30.404 1.00 95.88 87 ASP A C 1
ATOM 678 O O . ASP A 1 87 ? 5.444 -8.641 -30.491 1.00 95.88 87 ASP A O 1
ATOM 682 N N . CYS A 1 88 ? 7.628 -8.246 -30.178 1.00 93.19 88 CYS A N 1
ATOM 683 C CA . CYS A 1 88 ? 7.517 -6.796 -30.133 1.00 93.19 88 CYS A CA 1
ATOM 684 C C . CYS A 1 88 ? 8.744 -6.112 -30.741 1.00 93.19 88 CYS A C 1
ATOM 686 O O . CYS A 1 88 ? 9.857 -6.634 -30.750 1.00 93.19 88 CYS A O 1
ATOM 688 N N . LYS A 1 89 ? 8.546 -4.891 -31.248 1.00 96.06 89 LYS A N 1
ATOM 689 C CA . LYS A 1 89 ? 9.632 -4.100 -31.853 1.00 96.06 89 LYS A CA 1
ATOM 690 C C . LYS A 1 89 ? 10.560 -3.480 -30.807 1.00 96.06 89 LYS A C 1
ATOM 692 O O . LYS A 1 89 ? 11.729 -3.229 -31.097 1.00 96.06 89 LYS A O 1
ATOM 697 N N . GLU A 1 90 ? 10.038 -3.228 -29.610 1.00 97.81 90 GLU A N 1
ATOM 698 C CA . GLU A 1 90 ? 10.750 -2.642 -28.477 1.00 97.81 90 GLU A CA 1
ATOM 699 C C . GLU A 1 90 ? 10.188 -3.202 -27.163 1.00 97.81 90 GLU A C 1
ATOM 701 O O . GLU A 1 90 ? 9.000 -3.525 -27.084 1.00 97.81 90 GLU A O 1
ATOM 706 N N . HIS A 1 91 ? 11.012 -3.264 -26.119 1.00 97.38 91 HIS A N 1
ATOM 707 C CA . HIS A 1 91 ? 10.608 -3.606 -24.755 1.00 97.38 91 HIS A CA 1
ATOM 708 C C . HIS A 1 91 ? 11.072 -2.540 -23.757 1.00 97.38 91 HIS A C 1
ATOM 710 O O . HIS A 1 91 ? 11.980 -1.753 -24.027 1.00 97.38 91 HIS A O 1
ATOM 716 N N . ILE A 1 92 ? 10.429 -2.494 -22.591 1.00 97.81 92 ILE A N 1
ATOM 717 C CA . ILE A 1 92 ? 10.751 -1.530 -21.537 1.00 97.81 92 ILE A CA 1
ATOM 718 C C . ILE A 1 92 ? 11.742 -2.180 -20.575 1.00 97.81 92 ILE A C 1
ATOM 720 O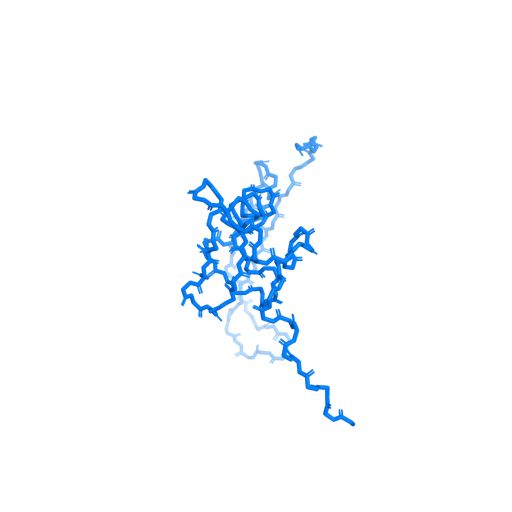 O . ILE A 1 92 ? 11.442 -3.218 -19.987 1.00 97.81 92 ILE A O 1
ATOM 724 N N . ARG A 1 93 ? 12.899 -1.551 -20.369 1.00 97.62 93 ARG A N 1
ATOM 725 C CA . ARG A 1 93 ? 13.797 -1.885 -19.258 1.00 97.62 93 ARG A CA 1
ATOM 726 C C . ARG A 1 93 ? 13.549 -0.907 -18.125 1.00 97.62 93 ARG A C 1
ATOM 728 O O . ARG A 1 93 ? 13.690 0.295 -18.325 1.00 97.62 93 ARG A O 1
ATOM 735 N N . ILE A 1 94 ? 13.226 -1.426 -16.946 1.00 98.50 94 ILE A N 1
ATOM 736 C CA . ILE A 1 94 ? 13.099 -0.637 -15.720 1.00 98.50 94 ILE A CA 1
ATOM 737 C C . ILE A 1 94 ? 14.332 -0.903 -14.857 1.00 98.50 94 ILE A C 1
ATOM 739 O O . ILE A 1 94 ? 14.629 -2.050 -14.532 1.00 98.50 94 ILE A O 1
ATOM 743 N N . SER A 1 95 ? 15.042 0.159 -14.494 1.00 98.19 95 SER A N 1
ATOM 744 C CA . SER A 1 95 ? 16.243 0.110 -13.663 1.00 98.19 95 SER A CA 1
ATOM 745 C C . SER A 1 95 ? 15.950 0.748 -12.312 1.00 98.19 95 SER A C 1
ATOM 747 O O . SER A 1 95 ? 15.599 1.928 -12.240 1.00 98.19 95 SER A O 1
ATOM 749 N N . TYR A 1 96 ? 16.123 -0.024 -11.242 1.00 98.38 96 TYR A N 1
ATOM 750 C CA . TYR A 1 96 ? 15.972 0.442 -9.867 1.00 98.38 96 TYR A CA 1
ATOM 751 C C . TYR A 1 96 ? 17.340 0.672 -9.229 1.00 98.38 96 TYR A C 1
ATOM 753 O O . TYR A 1 96 ? 18.259 -0.125 -9.410 1.00 98.38 96 TYR A O 1
ATOM 761 N N . TYR A 1 97 ? 17.462 1.742 -8.451 1.00 98.12 97 TYR A N 1
ATOM 762 C CA . TYR A 1 97 ? 18.607 1.980 -7.578 1.00 98.12 97 TYR A CA 1
ATOM 763 C C . TYR A 1 97 ? 18.101 2.304 -6.178 1.00 98.12 97 TYR A C 1
ATOM 765 O O . TYR A 1 97 ? 17.386 3.289 -5.996 1.00 98.12 97 TYR A O 1
ATOM 773 N N . ILE A 1 98 ? 18.468 1.468 -5.210 1.00 97.88 98 ILE A N 1
ATOM 774 C CA . ILE A 1 98 ? 18.111 1.608 -3.797 1.00 97.88 98 ILE A CA 1
ATOM 775 C C . ILE A 1 98 ? 19.431 1.736 -3.028 1.00 97.88 98 ILE A C 1
ATOM 777 O O . ILE A 1 98 ? 20.176 0.756 -2.960 1.00 97.88 98 ILE A O 1
ATOM 781 N N . PRO A 1 99 ? 19.777 2.926 -2.510 1.00 97.12 99 PRO A N 1
ATOM 782 C CA . PRO A 1 99 ? 21.009 3.104 -1.753 1.00 97.12 99 PRO A CA 1
ATOM 783 C C . PRO A 1 99 ? 20.928 2.398 -0.391 1.00 97.12 99 PRO A C 1
ATOM 785 O O . PRO A 1 99 ? 19.841 2.173 0.144 1.00 97.12 99 PRO A O 1
ATOM 788 N N . GLY A 1 100 ? 22.088 2.086 0.194 1.00 97.25 100 GLY A N 1
ATOM 789 C CA . GLY A 1 100 ? 22.162 1.651 1.590 1.00 97.25 100 GLY A CA 1
ATOM 790 C C . GLY A 1 100 ? 21.658 2.735 2.553 1.00 97.25 100 GLY A C 1
ATOM 791 O O . GLY A 1 100 ? 21.675 3.924 2.230 1.00 97.25 100 GLY A O 1
ATOM 792 N N . GLY A 1 101 ? 21.218 2.333 3.746 1.00 94.69 101 GLY A N 1
ATOM 793 C CA . GLY A 1 101 ? 20.662 3.247 4.742 1.00 94.69 101 GLY A CA 1
ATOM 794 C C . GLY A 1 101 ? 20.363 2.568 6.077 1.00 94.69 101 GLY A C 1
ATOM 795 O O . GLY A 1 101 ? 20.769 1.432 6.308 1.00 94.69 101 GLY A O 1
ATOM 796 N N . ILE A 1 102 ? 19.650 3.284 6.948 1.00 95.12 102 ILE A N 1
ATOM 797 C CA . ILE A 1 102 ? 19.217 2.818 8.272 1.00 95.12 102 ILE A CA 1
ATOM 798 C C . ILE A 1 102 ? 17.703 2.591 8.229 1.00 95.12 102 ILE A C 1
ATOM 800 O O . ILE A 1 102 ? 16.975 3.402 7.653 1.00 95.12 102 ILE A O 1
ATOM 804 N N . GLN A 1 103 ? 17.237 1.490 8.819 1.00 94.06 103 GLN A N 1
ATOM 805 C CA . GLN A 1 103 ? 15.811 1.201 8.956 1.00 94.06 103 GLN A CA 1
ATOM 806 C C . GLN A 1 103 ? 15.144 2.227 9.885 1.00 94.06 103 GLN A C 1
ATOM 808 O O . GLN A 1 103 ? 15.680 2.532 10.950 1.00 94.06 103 GLN A O 1
ATOM 813 N N . GLY A 1 104 ? 14.002 2.766 9.448 1.00 84.06 104 GLY A N 1
ATOM 814 C CA . GLY A 1 104 ? 13.146 3.649 10.246 1.00 84.06 104 GLY A CA 1
ATOM 815 C C . GLY A 1 104 ? 12.001 2.919 10.925 1.00 84.06 104 GLY A C 1
ATOM 816 O O . GLY A 1 104 ? 11.798 1.720 10.618 1.00 84.06 104 GLY A O 1
#

Sequence (104 aa):
MPVNNDEEDKACPVCMEDFSNATSEDPIQKLEKCGHSFHQSCIQETFKHTQPQCPICKTWYGIPKGNQPRGSTMKYDKIKGAVPGFDCKEHIRISYYIPGGIQG

Organism: NCBI:txid2011161

Secondary structure (DSSP, 8-state):
-----TTTTSB-TTT--BGGG--SSSPEEEPTTT--EEEHHHHHHHHHHS-SB-TTT--BSS-----PPTT-EEEEEEEESPBTTB--SEEEEEEEE-------

Foldseek 3Di:
DDDPPPPVLAAAPQVRHGQVPADPVFHWDQDDPPRHIHTPVRLVVCCVPPNQADPPPRDHPDDDDDPQDPPKDKDKDWAADDDPPGDDRTDIDIDIDRDDDDDD

Radius of gyration: 22.61 Å; chains: 1; bounding box: 46×38×57 Å